Protein AF-K2MXQ0-F1 (afdb_monomer_lite)

Foldseek 3Di:
DDPPPDDQKDFLVVLCVVVVHDSVVSVVCVVVVVQDWDDDDPTIMHGPVSSVVSVVVDVVDDDDPVPPLPFDDLVNDDQQWWKDAPVAIWGFHDRDPFKTKTFGQQKAWDWDADPVRDTDTDIDGNVVCVVVVQCPDDVRVGDIDIGGRVRRSRMGTDDD

Secondary structure (DSSP, 8-state):
-----S-SEE-HHHHHHHHTS-HHHHHHHHHHTSS--EEETTEEEEEHHHHHHHHHHHHHT-S-TT---SS--GGG--TT-EEEETTEEEEEEEEETTEEEEEE-SEEEEEEE-TTS-EEEEEEEHHHHHHTTTTS-SSPSS-EEEEETTTTTT-EEE--

InterPro domains:
  IPR010093 SinI-like, DNA-binding domain [TIGR01764] (10-48)
  IPR041657 Helix-turn-helix domain, group 17 [PF12728] (9-48)

Radius of gyration: 21.95 Å; chains: 1; bounding box: 58×26×68 Å

Organism: NCBI:txid1231190

Structure (mmCIF, N/CA/C/O backbone):
data_AF-K2MXQ0-F1
#
_entry.id   AF-K2MXQ0-F1
#
loop_
_atom_site.group_PDB
_atom_site.id
_atom_site.type_symbol
_atom_site.label_atom_id
_atom_site.label_alt_id
_atom_site.label_comp_id
_atom_site.label_asym_id
_atom_site.label_entity_id
_atom_site.label_seq_id
_atom_site.pdbx_PDB_ins_code
_atom_site.Cartn_x
_atom_site.Cartn_y
_atom_site.Cartn_z
_atom_site.occupancy
_atom_site.B_iso_or_equiv
_atom_site.auth_seq_id
_atom_site.auth_comp_id
_atom_site.auth_asym_id
_atom_site.auth_atom_id
_atom_site.pdbx_PDB_model_num
ATOM 1 N N . MET A 1 1 ? 25.124 0.240 -42.805 1.00 45.09 1 MET A N 1
ATOM 2 C CA . MET A 1 1 ? 23.733 -0.252 -42.873 1.00 45.09 1 MET A CA 1
ATOM 3 C C . MET A 1 1 ? 23.274 -0.475 -41.446 1.00 45.09 1 MET A C 1
ATOM 5 O O . MET A 1 1 ? 23.509 -1.538 -40.896 1.00 45.09 1 MET A O 1
ATOM 9 N N . SER A 1 2 ? 22.763 0.573 -40.804 1.00 43.00 2 SER A N 1
ATOM 10 C CA . SER A 1 2 ? 22.142 0.483 -39.483 1.00 43.00 2 SER A CA 1
ATOM 11 C C . SER A 1 2 ? 20.650 0.287 -39.706 1.00 43.00 2 SER A C 1
ATOM 13 O O . SER A 1 2 ? 19.987 1.193 -40.207 1.00 43.00 2 SER A O 1
ATOM 15 N N . ASP A 1 3 ? 20.162 -0.910 -39.408 1.00 49.19 3 ASP A N 1
ATOM 16 C CA . ASP A 1 3 ? 18.743 -1.250 -39.402 1.00 49.19 3 ASP A CA 1
ATOM 17 C C . ASP A 1 3 ? 18.052 -0.427 -38.301 1.00 49.19 3 ASP A C 1
ATOM 19 O O . ASP A 1 3 ? 18.185 -0.696 -37.109 1.00 49.19 3 ASP A O 1
ATOM 23 N N . SER A 1 4 ? 17.449 0.698 -38.690 1.00 56.88 4 SER A N 1
ATOM 24 C CA . SER A 1 4 ? 16.850 1.691 -37.791 1.00 56.88 4 SER A CA 1
ATOM 25 C C . SER A 1 4 ? 15.409 1.314 -37.450 1.00 56.88 4 SER A C 1
ATOM 27 O O . SER A 1 4 ? 14.475 2.017 -37.827 1.00 56.88 4 SER A O 1
ATOM 29 N N . SER A 1 5 ? 15.219 0.192 -36.758 1.00 66.44 5 SER A N 1
ATOM 30 C CA . SER A 1 5 ? 13.896 -0.281 -36.334 1.00 66.44 5 SER A CA 1
ATOM 31 C C . SER A 1 5 ? 13.563 0.045 -34.872 1.00 66.44 5 SER A C 1
ATOM 33 O O . SER A 1 5 ? 12.659 -0.572 -34.309 1.00 66.44 5 SER A O 1
ATOM 35 N N . GLU A 1 6 ? 14.271 0.977 -34.221 1.00 64.56 6 GLU A N 1
ATOM 36 C CA . GLU A 1 6 ? 13.840 1.458 -32.903 1.00 64.56 6 GLU A CA 1
ATOM 37 C C . GLU A 1 6 ? 12.626 2.389 -33.065 1.00 64.56 6 GLU A C 1
ATOM 39 O O . GLU A 1 6 ? 12.676 3.364 -33.826 1.00 64.56 6 GLU A O 1
ATOM 44 N N . PRO A 1 7 ? 11.504 2.106 -32.383 1.00 76.44 7 PRO A N 1
ATOM 45 C CA . PRO A 1 7 ? 10.288 2.880 -32.548 1.00 76.44 7 PRO A CA 1
ATOM 46 C C . PRO A 1 7 ? 10.492 4.300 -32.018 1.00 76.44 7 PRO A C 1
ATOM 48 O O . PRO A 1 7 ? 11.008 4.514 -30.927 1.00 76.44 7 PRO A O 1
ATOM 51 N N . HIS A 1 8 ? 10.018 5.295 -32.769 1.00 88.94 8 HIS A N 1
ATOM 52 C CA . HIS A 1 8 ? 10.149 6.702 -32.377 1.00 88.94 8 HIS A CA 1
ATOM 53 C C . HIS A 1 8 ? 9.415 7.032 -31.061 1.00 88.94 8 HIS A C 1
ATOM 55 O O . HIS A 1 8 ? 9.767 7.977 -30.349 1.00 88.94 8 HIS A O 1
ATOM 61 N N . VAL A 1 9 ? 8.382 6.250 -30.733 1.00 93.31 9 VAL A N 1
ATOM 62 C CA . VAL A 1 9 ? 7.539 6.430 -29.553 1.00 93.31 9 VAL A CA 1
ATOM 63 C C . VAL A 1 9 ? 7.196 5.074 -28.944 1.00 93.31 9 VAL A C 1
ATOM 65 O O . VAL A 1 9 ? 6.712 4.179 -29.634 1.00 93.31 9 VAL A O 1
ATOM 68 N N . TYR A 1 10 ? 7.357 4.968 -27.631 1.00 95.62 10 TYR A N 1
ATOM 69 C CA . TYR A 1 10 ? 6.977 3.820 -26.829 1.00 95.62 10 TYR A CA 1
ATOM 70 C C . TYR A 1 10 ? 5.643 4.029 -26.104 1.00 95.62 10 TYR A C 1
ATOM 72 O O . TYR A 1 10 ? 5.275 5.129 -25.681 1.00 95.62 10 TYR A O 1
ATOM 80 N N . THR A 1 11 ? 4.926 2.929 -25.910 1.00 95.31 11 THR A N 1
ATOM 81 C CA . THR A 1 11 ? 3.909 2.782 -24.861 1.00 95.31 11 THR A CA 1
ATOM 82 C C . THR A 1 11 ? 4.569 2.298 -23.564 1.00 95.31 11 THR A C 1
ATOM 84 O O . THR A 1 11 ? 5.670 1.751 -23.634 1.00 95.31 11 THR A O 1
ATOM 87 N N . PRO A 1 12 ? 3.913 2.416 -22.392 1.00 93.00 12 PRO A N 1
ATOM 88 C CA . PRO A 1 12 ? 4.455 1.855 -21.157 1.00 93.00 12 PRO A CA 1
ATOM 89 C C . PRO A 1 12 ? 4.820 0.372 -21.279 1.00 93.00 12 PRO A C 1
ATOM 91 O O . PRO A 1 12 ? 5.883 -0.031 -20.825 1.00 93.00 12 PRO A O 1
ATOM 94 N N . ARG A 1 13 ? 3.979 -0.414 -21.961 1.00 92.88 13 ARG A N 1
ATOM 95 C CA . ARG A 1 13 ? 4.212 -1.838 -22.210 1.00 92.88 13 ARG A CA 1
ATOM 96 C C . ARG A 1 13 ? 5.480 -2.090 -23.020 1.00 92.88 13 ARG A C 1
ATOM 98 O O . ARG A 1 13 ? 6.366 -2.802 -22.575 1.00 92.88 13 ARG A O 1
ATOM 105 N N . THR A 1 14 ? 5.571 -1.479 -24.197 1.00 94.44 14 THR A N 1
ATOM 106 C CA . THR A 1 14 ? 6.703 -1.695 -25.114 1.00 94.44 14 THR A CA 1
ATOM 107 C C . THR A 1 14 ? 8.011 -1.151 -24.544 1.00 94.44 14 THR A C 1
ATOM 109 O O . THR A 1 14 ? 9.072 -1.692 -24.821 1.00 94.44 14 THR A O 1
ATOM 112 N N . LEU A 1 15 ? 7.948 -0.080 -23.744 1.00 94.25 15 LEU A N 1
ATOM 113 C CA . LEU A 1 15 ? 9.129 0.448 -23.066 1.00 94.25 15 LEU A CA 1
ATOM 114 C C . LEU A 1 15 ? 9.603 -0.488 -21.951 1.00 94.25 15 LEU A C 1
ATOM 116 O O . LEU A 1 15 ? 10.799 -0.682 -21.779 1.00 94.25 15 LEU A O 1
ATOM 120 N N . ALA A 1 16 ? 8.667 -1.093 -21.223 1.00 88.50 16 ALA A N 1
ATOM 121 C CA . ALA A 1 16 ? 8.979 -2.074 -20.196 1.00 88.50 16 ALA A CA 1
ATOM 122 C C . ALA A 1 16 ? 9.604 -3.344 -20.787 1.00 88.50 16 ALA A C 1
ATOM 124 O O . ALA A 1 16 ? 10.601 -3.832 -20.263 1.00 88.50 16 ALA A O 1
ATOM 125 N N . GLU A 1 17 ? 9.075 -3.822 -21.918 1.00 88.25 17 GLU A N 1
ATOM 126 C CA . GLU A 1 17 ? 9.669 -4.918 -22.695 1.00 88.25 17 GLU A CA 1
ATOM 127 C C . GLU A 1 17 ? 11.107 -4.573 -23.134 1.00 88.25 17 GLU A C 1
ATOM 129 O O . GLU A 1 17 ? 12.003 -5.398 -22.975 1.00 88.25 17 GLU A O 1
ATOM 134 N N . TYR A 1 18 ? 11.353 -3.342 -23.602 1.00 88.75 18 TYR A N 1
ATOM 135 C CA . TYR A 1 18 ? 12.687 -2.873 -24.003 1.00 88.75 18 TYR A CA 1
ATOM 136 C C . TYR A 1 18 ? 13.674 -2.766 -22.829 1.00 88.75 18 TYR A C 1
ATOM 138 O O . TYR A 1 18 ? 14.822 -3.189 -22.939 1.00 88.75 18 TYR A O 1
ATOM 146 N N . TRP A 1 19 ? 13.236 -2.235 -21.686 1.00 89.31 19 TRP A N 1
ATOM 147 C CA . TRP A 1 19 ? 14.068 -2.108 -20.485 1.00 89.31 19 TRP A CA 1
ATOM 148 C C . TRP A 1 19 ? 14.195 -3.401 -19.671 1.00 89.31 19 TRP A C 1
ATOM 150 O O . TRP A 1 19 ? 14.973 -3.440 -18.718 1.00 89.31 19 TRP A O 1
ATOM 160 N N . GLY A 1 20 ? 13.442 -4.450 -20.012 1.00 81.50 20 GLY A N 1
ATOM 161 C CA . GLY A 1 20 ? 13.388 -5.682 -19.227 1.00 81.50 20 GLY A CA 1
ATOM 162 C C . GLY A 1 20 ? 12.797 -5.475 -17.827 1.00 81.50 20 GLY A C 1
ATOM 163 O O . GLY A 1 20 ? 13.215 -6.138 -16.880 1.00 81.50 20 GLY A O 1
ATOM 164 N N . CYS A 1 21 ? 11.855 -4.539 -17.675 1.00 80.69 21 CYS A N 1
ATOM 165 C CA . CYS A 1 21 ? 11.204 -4.216 -16.404 1.00 80.69 21 CYS A CA 1
ATOM 166 C C . CYS A 1 21 ? 9.678 -4.386 -16.488 1.00 80.69 21 CYS A C 1
ATOM 168 O O . CYS A 1 21 ? 9.135 -4.812 -17.506 1.00 80.69 21 CYS A O 1
ATOM 170 N N . SER A 1 22 ? 8.958 -4.095 -15.400 1.00 76.50 22 SER A N 1
ATOM 171 C CA . SER A 1 22 ? 7.495 -4.183 -15.397 1.00 76.50 22 SER A CA 1
ATOM 172 C C . SER A 1 22 ? 6.853 -2.944 -16.040 1.00 76.50 22 SER A C 1
ATOM 174 O O . SER A 1 22 ? 7.308 -1.814 -15.862 1.00 76.50 22 SER A O 1
ATOM 176 N N . GLU A 1 23 ? 5.726 -3.118 -16.741 1.00 82.75 23 GLU A N 1
ATOM 177 C CA . GLU A 1 23 ? 4.942 -1.981 -17.264 1.00 82.75 23 GLU A CA 1
ATOM 178 C C . GLU A 1 23 ? 4.500 -1.021 -16.141 1.00 82.75 23 GLU A C 1
ATOM 180 O O . GLU A 1 23 ? 4.379 0.189 -16.345 1.00 82.75 23 GLU A O 1
ATOM 185 N N . ARG A 1 24 ? 4.299 -1.564 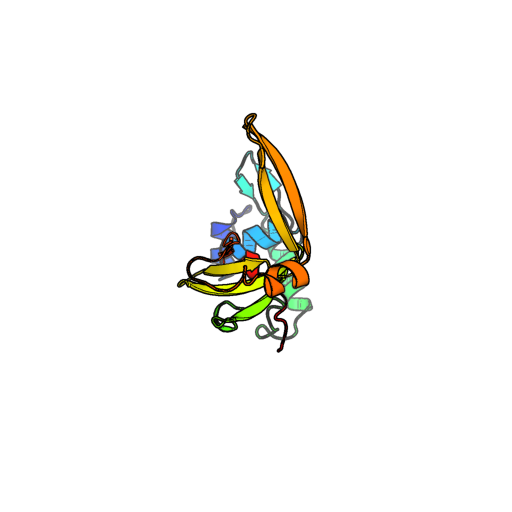-14.935 1.00 74.69 24 ARG A N 1
ATOM 186 C CA . ARG A 1 24 ? 3.996 -0.827 -13.704 1.00 74.69 24 ARG A CA 1
ATOM 187 C C . ARG A 1 24 ? 5.125 0.133 -13.334 1.00 74.69 24 ARG A C 1
ATOM 189 O O . ARG A 1 24 ? 4.847 1.307 -13.120 1.00 74.69 24 ARG A O 1
ATOM 196 N N . HIS A 1 25 ? 6.376 -0.321 -13.376 1.00 79.62 25 HIS A N 1
ATOM 197 C CA . HIS A 1 25 ? 7.546 0.514 -13.112 1.00 79.62 25 HIS A CA 1
ATOM 198 C C . HIS A 1 25 ? 7.611 1.722 -14.060 1.00 79.62 25 HIS A C 1
ATOM 200 O O . HIS A 1 25 ? 7.719 2.863 -13.617 1.00 79.62 25 HIS A O 1
ATOM 206 N N . VAL A 1 26 ? 7.404 1.505 -15.364 1.00 87.00 26 VAL A N 1
ATOM 207 C CA . VAL A 1 26 ? 7.360 2.598 -16.356 1.00 87.00 26 VAL A CA 1
ATOM 208 C C . VAL A 1 26 ? 6.225 3.593 -16.070 1.00 87.00 26 VAL A C 1
ATOM 210 O O . VAL A 1 26 ? 6.381 4.808 -16.241 1.00 87.00 26 VAL A O 1
ATOM 213 N N . ARG A 1 27 ? 5.068 3.099 -15.614 1.00 86.31 27 ARG A N 1
ATOM 214 C CA . ARG A 1 27 ? 3.930 3.944 -15.220 1.00 86.31 27 ARG A CA 1
ATOM 215 C C . ARG A 1 27 ? 4.215 4.734 -13.945 1.00 86.31 27 ARG A C 1
ATOM 217 O O . ARG A 1 27 ? 3.833 5.903 -13.906 1.00 86.31 27 ARG A O 1
ATOM 224 N N . ASN A 1 28 ? 4.887 4.143 -12.958 1.00 80.69 28 ASN A N 1
ATOM 225 C CA . ASN A 1 28 ? 5.278 4.818 -11.721 1.00 80.69 28 ASN A CA 1
ATOM 226 C C . ASN A 1 28 ? 6.249 5.960 -12.029 1.00 80.69 28 ASN A C 1
ATOM 228 O O . ASN A 1 28 ? 5.936 7.095 -11.688 1.00 80.69 28 ASN A O 1
ATOM 232 N N . LEU A 1 29 ? 7.305 5.707 -12.812 1.00 85.88 29 LEU A N 1
ATOM 233 C CA . LEU A 1 29 ? 8.254 6.739 -13.256 1.00 85.88 29 LEU A CA 1
ATOM 234 C C . LEU A 1 29 ? 7.578 7.883 -14.027 1.00 85.88 29 LEU A C 1
ATOM 236 O O . LEU A 1 29 ? 7.921 9.055 -13.889 1.00 85.88 29 LEU A O 1
ATOM 240 N N . THR A 1 30 ? 6.579 7.553 -14.847 1.00 90.19 30 THR A N 1
ATOM 241 C CA . THR A 1 30 ? 5.779 8.559 -15.557 1.00 90.19 30 THR A CA 1
ATOM 242 C C . THR A 1 30 ? 4.911 9.378 -14.595 1.00 90.19 30 THR A C 1
ATOM 244 O O . THR A 1 30 ? 4.735 10.581 -14.779 1.00 90.19 30 THR A O 1
ATOM 247 N N . LYS A 1 31 ? 4.319 8.726 -13.589 1.00 82.19 31 LYS A N 1
ATOM 248 C CA . LYS A 1 31 ? 3.418 9.353 -12.616 1.00 82.19 31 LYS A CA 1
ATOM 249 C C . LYS A 1 31 ? 4.182 10.222 -11.614 1.00 82.19 31 LYS A C 1
ATOM 251 O O . LYS A 1 31 ? 3.663 11.275 -11.255 1.00 82.19 31 LYS A O 1
ATOM 256 N N . SER A 1 32 ? 5.376 9.801 -11.194 1.00 69.75 32 SER A N 1
ATOM 257 C CA . SER A 1 32 ? 6.267 10.570 -10.318 1.00 69.75 32 SER A CA 1
ATOM 258 C C . SER A 1 32 ? 6.933 11.744 -11.042 1.00 69.75 32 SER A C 1
ATOM 260 O O . SER A 1 32 ? 7.337 12.709 -10.401 1.00 69.75 32 SER A O 1
ATOM 262 N N . GLY A 1 33 ? 6.987 11.705 -12.378 1.00 83.38 33 GLY A N 1
ATOM 263 C CA . GLY A 1 33 ? 7.583 12.752 -13.210 1.00 83.38 33 GLY A CA 1
ATOM 264 C C . GLY A 1 33 ? 9.076 12.554 -13.479 1.00 83.38 33 GLY A C 1
ATOM 265 O O . GLY A 1 33 ? 9.681 13.380 -14.159 1.00 83.38 33 GLY A O 1
ATOM 266 N N . GLU A 1 34 ? 9.654 11.455 -12.996 1.00 83.56 34 GLU A N 1
ATOM 267 C CA . GLU A 1 34 ? 11.049 11.075 -13.241 1.00 83.56 34 GLU A CA 1
ATOM 268 C C . GLU A 1 34 ? 11.291 10.674 -14.699 1.00 83.56 34 GLU A C 1
ATOM 270 O O . GLU A 1 34 ? 12.329 11.001 -15.275 1.00 83.56 34 GLU A O 1
ATOM 275 N N . LEU A 1 35 ? 10.309 10.018 -15.327 1.00 91.25 35 LEU A N 1
ATOM 276 C CA . LEU A 1 35 ? 10.327 9.726 -16.754 1.00 91.25 35 LEU A CA 1
ATOM 277 C C . LEU A 1 35 ? 9.454 10.718 -17.516 1.00 91.25 35 LEU A C 1
ATOM 279 O O . LEU A 1 35 ? 8.225 10.755 -17.385 1.00 91.25 35 LEU A O 1
ATOM 283 N N . ARG A 1 36 ? 10.100 11.489 -18.391 1.00 91.06 36 ARG A N 1
ATOM 284 C CA . ARG A 1 36 ? 9.411 12.417 -19.284 1.00 91.06 36 ARG A CA 1
ATOM 285 C C . ARG A 1 36 ? 8.478 11.643 -20.214 1.00 91.06 36 ARG A C 1
ATOM 287 O O . ARG A 1 36 ? 8.882 10.713 -20.907 1.00 91.06 36 ARG A O 1
ATOM 294 N N . SER A 1 37 ? 7.218 12.057 -20.255 1.00 95.06 37 SER A N 1
ATOM 295 C CA . SER A 1 37 ? 6.184 11.438 -21.081 1.00 95.06 37 SER A CA 1
ATOM 296 C C . SER A 1 37 ? 5.172 12.478 -21.556 1.00 95.06 37 SER A C 1
ATOM 298 O O . SER A 1 37 ? 5.141 13.613 -21.078 1.00 95.06 37 SER A O 1
ATOM 300 N N . PHE A 1 38 ? 4.336 12.093 -22.514 1.00 94.56 38 PHE A N 1
ATOM 301 C CA . PHE A 1 38 ? 3.191 12.878 -22.956 1.00 94.56 38 PHE A CA 1
ATOM 302 C C . PHE A 1 38 ? 1.961 11.982 -23.097 1.00 94.56 38 PHE A C 1
ATOM 304 O O . PHE A 1 38 ? 2.063 10.757 -23.202 1.00 94.56 38 PHE A O 1
ATOM 311 N N . ARG A 1 39 ? 0.771 12.588 -23.073 1.00 90.75 39 ARG A N 1
ATOM 312 C CA . ARG A 1 39 ? -0.495 11.862 -23.214 1.00 90.75 39 ARG A CA 1
ATOM 313 C C . ARG A 1 39 ? -1.130 12.123 -24.571 1.00 90.75 39 ARG A C 1
ATOM 315 O O . ARG A 1 39 ? -1.163 13.254 -25.040 1.00 90.75 39 ARG A O 1
ATOM 322 N N . ILE A 1 40 ? -1.700 11.072 -25.151 1.00 89.62 40 ILE A N 1
ATOM 323 C CA . ILE A 1 40 ? -2.633 11.141 -26.276 1.00 89.62 40 ILE A CA 1
ATOM 324 C C . ILE A 1 40 ? -3.977 10.626 -25.749 1.00 89.62 40 ILE A C 1
ATOM 326 O O . ILE A 1 40 ? -4.202 9.418 -25.632 1.00 89.62 40 ILE A O 1
ATOM 330 N N . GLY A 1 41 ? -4.842 11.546 -25.317 1.00 91.94 41 GLY A N 1
ATOM 331 C CA . GLY A 1 41 ? -6.046 11.207 -24.556 1.00 91.94 41 GLY A CA 1
ATOM 332 C C . GLY A 1 41 ? -5.698 10.512 -23.233 1.00 91.94 41 GLY A C 1
ATOM 333 O O . GLY A 1 41 ? -4.995 11.072 -22.394 1.00 91.94 41 GLY A O 1
ATOM 334 N N . LYS A 1 42 ? -6.173 9.272 -23.050 1.00 82.25 42 LYS A N 1
ATOM 335 C CA . LYS A 1 42 ? -5.857 8.435 -21.872 1.00 82.25 42 LYS A CA 1
ATOM 336 C C . LYS A 1 42 ? -4.552 7.638 -22.014 1.00 82.25 42 LYS A C 1
ATOM 338 O O . LYS A 1 42 ? -4.125 6.998 -21.056 1.00 82.25 42 LYS A O 1
ATOM 343 N N . LEU A 1 43 ? -3.933 7.635 -23.195 1.00 87.38 43 LEU A N 1
ATOM 344 C CA . LEU A 1 43 ? -2.771 6.801 -23.490 1.00 87.38 43 LEU A CA 1
ATOM 345 C C . LEU A 1 43 ? -1.468 7.545 -23.194 1.00 87.38 43 LEU A C 1
ATOM 347 O O . LEU A 1 43 ? -1.256 8.650 -23.685 1.00 87.38 43 LEU A O 1
ATOM 351 N N . ILE A 1 44 ? -0.581 6.913 -22.426 1.00 91.88 44 ILE A N 1
ATOM 352 C CA . ILE A 1 44 ? 0.768 7.419 -22.146 1.00 91.88 44 ILE A CA 1
ATOM 353 C C . ILE A 1 44 ? 1.695 7.065 -23.313 1.00 91.88 44 ILE A C 1
ATOM 355 O O . ILE A 1 44 ? 1.620 5.961 -23.870 1.00 91.88 44 ILE A O 1
ATOM 359 N N . ARG A 1 45 ? 2.561 8.009 -23.681 1.00 96.38 45 ARG A N 1
ATOM 360 C CA . ARG A 1 45 ? 3.605 7.862 -24.690 1.00 96.38 45 ARG A CA 1
ATOM 361 C C . ARG A 1 45 ? 4.926 8.405 -24.164 1.00 96.38 45 ARG A C 1
ATOM 363 O O . ARG A 1 45 ? 4.963 9.462 -23.538 1.00 96.38 45 ARG A O 1
ATOM 370 N N . VAL A 1 46 ? 6.001 7.688 -24.453 1.00 95.56 46 VAL A N 1
ATOM 371 C CA . VAL A 1 46 ? 7.371 8.088 -24.124 1.00 95.56 46 VAL A CA 1
ATOM 372 C C . VAL A 1 46 ? 8.143 8.142 -25.429 1.00 95.56 46 VAL A C 1
ATOM 374 O O . VAL A 1 46 ? 8.116 7.185 -26.196 1.00 95.56 46 VAL A O 1
ATOM 377 N N . ARG A 1 47 ? 8.773 9.275 -25.736 1.00 95.06 47 ARG A N 1
ATOM 378 C CA . ARG A 1 47 ? 9.602 9.375 -26.941 1.00 95.06 47 ARG A CA 1
ATOM 379 C C . ARG A 1 47 ? 10.891 8.580 -26.748 1.00 95.06 47 ARG A C 1
ATOM 381 O O . ARG A 1 47 ? 11.378 8.475 -25.625 1.00 95.06 47 ARG A O 1
ATOM 388 N N . SER A 1 48 ? 11.432 8.034 -27.835 1.00 93.06 48 SER A N 1
ATOM 389 C CA . SER A 1 48 ? 12.639 7.206 -27.755 1.00 93.06 48 SER A CA 1
ATOM 390 C C . SER A 1 48 ? 13.851 7.964 -27.211 1.00 93.06 48 SER A C 1
ATOM 392 O O . SER A 1 48 ? 14.553 7.452 -26.347 1.00 93.06 48 SER A O 1
ATOM 394 N N . ASP A 1 49 ? 14.033 9.229 -27.601 1.00 91.50 49 ASP A N 1
ATOM 395 C CA . ASP A 1 49 ? 15.096 10.086 -27.062 1.00 91.50 49 ASP A CA 1
ATOM 396 C C . ASP A 1 49 ? 14.987 10.258 -25.540 1.00 91.50 49 ASP A C 1
ATOM 398 O O . ASP A 1 49 ? 15.976 10.101 -24.836 1.00 91.50 49 ASP A O 1
ATOM 402 N N . TRP A 1 50 ? 13.780 10.465 -25.008 1.00 94.00 50 TRP A N 1
ATOM 403 C CA . TRP A 1 50 ? 13.569 10.575 -23.559 1.00 94.00 50 TRP A CA 1
ATOM 404 C C . TRP A 1 50 ? 13.839 9.271 -22.806 1.00 94.00 50 TRP A C 1
ATOM 406 O O . TRP A 1 50 ? 14.361 9.308 -21.694 1.00 94.00 50 TRP A O 1
ATOM 416 N N . ALA A 1 51 ? 13.486 8.128 -23.396 1.00 91.00 51 ALA A N 1
ATOM 417 C CA . ALA A 1 51 ? 13.785 6.822 -22.820 1.00 91.00 51 ALA A CA 1
ATOM 418 C C . ALA A 1 51 ? 15.297 6.551 -22.784 1.00 91.00 51 ALA A C 1
ATOM 420 O O . ALA A 1 51 ? 15.818 6.094 -21.769 1.00 91.00 51 ALA A O 1
ATOM 421 N N . LEU A 1 52 ? 16.004 6.876 -23.868 1.00 89.75 52 LEU A N 1
ATOM 422 C CA . LEU A 1 52 ? 17.454 6.726 -23.965 1.00 89.75 52 LEU A CA 1
ATOM 423 C C . LEU A 1 52 ? 18.188 7.672 -23.011 1.00 89.75 52 LEU A C 1
ATOM 425 O O . LEU A 1 52 ? 19.135 7.252 -22.352 1.00 89.75 52 LEU A O 1
ATOM 429 N N . ASP A 1 53 ? 17.750 8.926 -22.907 1.00 85.94 53 ASP A N 1
ATOM 430 C CA . ASP A 1 53 ? 18.317 9.893 -21.965 1.00 85.94 53 ASP A CA 1
ATOM 431 C C . ASP A 1 53 ? 18.133 9.425 -20.518 1.00 85.94 53 ASP A C 1
ATOM 433 O O . ASP A 1 53 ? 19.075 9.478 -19.727 1.00 85.94 53 ASP A O 1
ATOM 437 N N . PHE A 1 54 ? 16.949 8.899 -20.185 1.00 87.31 54 PHE A N 1
ATOM 438 C CA . PHE A 1 54 ? 16.676 8.320 -18.872 1.00 87.31 54 PHE A CA 1
ATOM 439 C C . PHE A 1 54 ? 17.576 7.109 -18.592 1.00 87.31 54 PHE A C 1
ATOM 441 O O . PHE A 1 54 ? 18.200 7.036 -17.536 1.00 87.31 54 PHE A O 1
ATOM 448 N N . GLN A 1 55 ? 17.708 6.186 -19.548 1.00 87.06 55 GLN A N 1
ATOM 449 C CA . GLN A 1 55 ? 18.561 5.006 -19.406 1.00 87.06 55 GLN A CA 1
ATOM 450 C C . GLN A 1 55 ? 20.042 5.376 -19.242 1.00 87.06 55 GLN A C 1
ATOM 452 O O . GLN A 1 55 ? 20.712 4.832 -18.369 1.00 87.06 55 GLN A O 1
ATOM 457 N N . LYS A 1 56 ? 20.542 6.347 -20.015 1.00 83.12 56 LYS A N 1
ATOM 458 C CA . LYS A 1 56 ? 21.908 6.872 -19.866 1.00 83.12 56 LYS A CA 1
ATOM 459 C C . LYS A 1 56 ? 22.113 7.532 -18.507 1.00 83.12 56 LYS A C 1
ATOM 461 O O . LYS A 1 56 ? 23.149 7.325 -17.889 1.00 83.12 56 LYS A O 1
ATOM 466 N N . ALA A 1 57 ? 21.139 8.300 -18.020 1.00 75.25 57 ALA A N 1
ATOM 467 C CA . ALA A 1 57 ? 21.214 8.908 -16.694 1.00 75.25 57 ALA A CA 1
ATOM 468 C C . ALA A 1 57 ? 21.288 7.846 -15.580 1.00 75.25 57 ALA A C 1
ATOM 470 O O . ALA A 1 57 ? 22.077 7.999 -14.650 1.00 75.25 57 ALA A O 1
ATOM 471 N N . GLN A 1 58 ? 20.537 6.746 -15.710 1.00 72.94 58 GLN A N 1
ATOM 472 C CA . GLN A 1 58 ? 20.622 5.595 -14.803 1.00 72.94 58 GLN A CA 1
ATOM 473 C C . GLN A 1 58 ? 21.991 4.900 -14.877 1.00 72.94 58 GLN A C 1
ATOM 475 O O . GLN A 1 58 ? 22.517 4.469 -13.857 1.00 72.94 58 GLN A O 1
ATOM 480 N N . GLU A 1 59 ? 22.593 4.821 -16.066 1.00 68.31 59 GLU A N 1
ATOM 481 C CA . GLU A 1 59 ? 23.897 4.186 -16.296 1.00 68.31 59 GLU A CA 1
ATOM 482 C C . GLU A 1 59 ? 25.077 5.023 -15.760 1.00 68.31 59 GLU A C 1
ATOM 484 O O . GLU A 1 59 ? 26.029 4.480 -15.202 1.00 68.31 59 GLU A O 1
ATOM 489 N N . ILE A 1 60 ? 24.984 6.354 -15.853 1.00 59.09 60 ILE A N 1
ATOM 490 C CA . ILE A 1 60 ? 25.973 7.309 -15.317 1.00 59.09 60 ILE A CA 1
ATOM 491 C C . ILE A 1 60 ? 25.843 7.451 -13.784 1.00 59.09 60 ILE A C 1
ATOM 493 O O . ILE A 1 60 ? 26.784 7.873 -13.113 1.00 59.09 60 ILE A O 1
ATOM 497 N N . GLY A 1 61 ? 24.693 7.068 -13.222 1.00 53.00 61 GLY A N 1
ATOM 498 C CA . GLY A 1 61 ? 24.371 7.156 -11.800 1.00 53.00 61 GLY A CA 1
ATOM 499 C C . GLY A 1 61 ? 24.523 5.869 -10.980 1.00 53.00 61 GLY A C 1
ATOM 500 O O . GLY A 1 61 ? 24.057 5.872 -9.844 1.00 53.00 61 GLY A O 1
ATOM 501 N N . LEU A 1 62 ? 25.128 4.777 -11.483 1.00 44.41 62 LEU A N 1
ATOM 502 C CA . LEU A 1 62 ? 25.220 3.529 -10.700 1.00 44.41 62 LEU A CA 1
ATOM 503 C C . LEU A 1 62 ? 25.933 3.748 -9.346 1.00 44.41 62 LEU A C 1
ATOM 505 O O . LEU A 1 62 ? 27.131 4.035 -9.300 1.00 44.41 62 LEU A O 1
ATOM 509 N N . PRO A 1 63 ? 25.256 3.387 -8.245 1.00 41.28 63 PRO A N 1
ATOM 510 C CA . PRO A 1 63 ? 25.651 2.168 -7.568 1.00 41.28 63 PRO A CA 1
ATOM 511 C C . PRO A 1 63 ? 24.598 1.078 -7.781 1.00 41.28 63 PRO A C 1
ATOM 513 O O . PRO A 1 63 ? 23.403 1.317 -7.700 1.00 41.28 63 PRO A O 1
ATOM 516 N N . ASN A 1 64 ? 25.113 -0.119 -8.065 1.00 44.94 64 ASN A N 1
ATOM 517 C CA . ASN A 1 64 ? 24.530 -1.454 -7.913 1.00 44.94 64 ASN A CA 1
ATOM 518 C C . ASN A 1 64 ? 23.005 -1.617 -8.123 1.00 44.94 64 ASN A C 1
ATOM 520 O O . ASN A 1 64 ? 22.202 -1.165 -7.323 1.00 44.94 64 ASN A O 1
ATOM 524 N N . ARG A 1 65 ? 22.603 -2.440 -9.104 1.00 47.22 65 ARG A N 1
ATOM 525 C CA . ARG A 1 65 ? 21.211 -2.913 -9.300 1.00 47.22 65 ARG A CA 1
ATOM 526 C C . ARG A 1 65 ? 20.650 -3.740 -8.123 1.00 47.22 65 ARG A C 1
ATOM 528 O O . ARG A 1 65 ? 19.479 -4.093 -8.144 1.00 47.22 65 ARG A O 1
ATOM 535 N N . ASN A 1 66 ? 21.469 -4.006 -7.104 1.00 46.97 66 ASN A N 1
ATOM 536 C CA . ASN A 1 66 ? 21.065 -4.499 -5.785 1.00 46.97 66 ASN A CA 1
ATOM 537 C C . ASN A 1 66 ? 20.856 -3.363 -4.764 1.00 46.97 66 ASN A C 1
ATOM 539 O O . ASN A 1 66 ? 20.905 -3.608 -3.559 1.00 46.97 66 ASN A O 1
ATOM 543 N N . ALA A 1 67 ? 20.706 -2.113 -5.211 1.00 44.41 67 ALA A N 1
ATOM 544 C CA . ALA A 1 67 ? 20.353 -1.011 -4.335 1.00 44.41 67 ALA A CA 1
ATOM 545 C C . ALA A 1 67 ? 19.003 -1.346 -3.683 1.00 44.41 67 ALA A C 1
ATOM 547 O O . ALA A 1 67 ? 18.058 -1.680 -4.404 1.00 44.41 67 ALA A O 1
ATOM 548 N N . PRO A 1 68 ? 18.912 -1.323 -2.343 1.00 44.03 68 PRO A N 1
ATOM 549 C CA . PRO A 1 68 ? 17.679 -1.660 -1.656 1.00 44.03 68 PRO A CA 1
ATOM 550 C C . PRO A 1 68 ? 16.578 -0.735 -2.167 1.00 44.03 68 PRO A C 1
ATOM 552 O O . PRO A 1 68 ? 16.692 0.490 -2.066 1.00 44.03 68 PRO A O 1
ATOM 555 N N . THR A 1 69 ? 15.523 -1.320 -2.744 1.00 50.81 69 THR A N 1
ATOM 556 C CA . THR A 1 69 ? 14.253 -0.622 -2.935 1.00 50.81 69 THR A CA 1
ATOM 557 C C . THR A 1 69 ? 13.929 -0.001 -1.584 1.00 50.81 69 THR A C 1
ATOM 559 O O . THR A 1 69 ? 13.842 -0.704 -0.587 1.00 50.81 69 THR A O 1
ATOM 562 N N . THR A 1 70 ? 13.889 1.327 -1.509 1.00 56.62 70 THR A N 1
ATOM 563 C CA . THR A 1 70 ? 13.806 2.037 -0.220 1.00 56.62 70 THR A CA 1
ATOM 564 C C . THR A 1 70 ? 12.415 1.905 0.428 1.00 56.62 70 THR A C 1
ATOM 566 O O . THR A 1 70 ? 12.182 2.451 1.499 1.00 56.62 70 THR A O 1
ATOM 569 N N . GLY A 1 71 ? 11.505 1.149 -0.196 1.00 63.84 71 GLY A N 1
ATOM 570 C CA . GLY A 1 71 ? 10.211 0.750 0.348 1.00 63.84 71 GLY A CA 1
ATOM 571 C C . GLY A 1 71 ? 10.183 -0.711 0.779 1.00 63.84 71 GLY A C 1
ATOM 572 O O . GLY A 1 71 ? 10.917 -1.544 0.245 1.00 63.84 71 GLY A O 1
ATOM 573 N N . ALA A 1 72 ? 9.309 -1.015 1.734 1.00 75.62 72 ALA A N 1
ATOM 574 C CA . ALA A 1 72 ? 9.107 -2.366 2.237 1.00 75.62 72 ALA A CA 1
ATOM 575 C C . ALA A 1 72 ? 8.697 -3.339 1.114 1.00 75.62 72 ALA A C 1
ATOM 577 O O . ALA A 1 72 ? 7.772 -3.077 0.342 1.00 75.62 72 ALA A O 1
ATOM 578 N N . SER A 1 73 ? 9.365 -4.489 1.038 1.00 82.62 73 SER A N 1
ATOM 579 C CA . SER A 1 73 ? 8.950 -5.602 0.186 1.00 82.62 73 SER A CA 1
ATOM 580 C C . SER A 1 73 ? 7.824 -6.378 0.861 1.00 82.62 73 SER A C 1
ATOM 582 O O . SER A 1 73 ? 7.790 -6.491 2.082 1.00 82.62 73 SER A O 1
ATOM 584 N N . LEU A 1 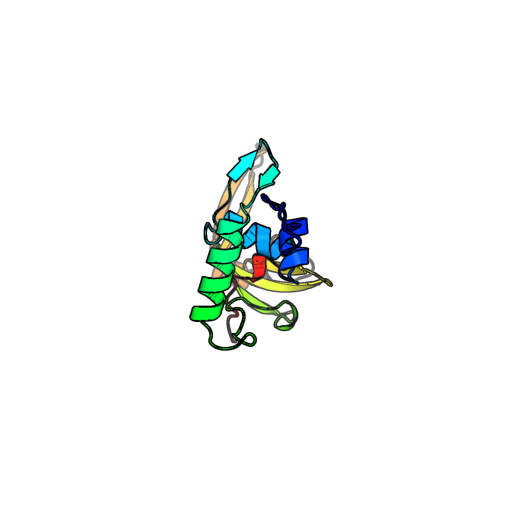74 ? 6.934 -7.002 0.080 1.00 83.38 74 LEU A N 1
ATOM 585 C CA . LEU A 1 74 ? 5.880 -7.877 0.615 1.00 83.38 74 LEU A CA 1
ATOM 586 C C . LEU A 1 74 ? 6.450 -8.990 1.516 1.00 83.38 74 LEU A C 1
ATOM 588 O O . LEU A 1 74 ? 5.832 -9.363 2.507 1.00 83.38 74 LEU A O 1
ATOM 592 N N . ASN A 1 75 ? 7.649 -9.482 1.191 1.00 85.50 75 ASN A N 1
ATOM 593 C CA . ASN A 1 75 ? 8.329 -10.529 1.957 1.00 85.50 75 ASN A CA 1
ATOM 594 C C . ASN A 1 75 ? 8.857 -10.052 3.319 1.00 85.50 75 ASN A C 1
ATOM 596 O O . ASN A 1 75 ? 9.234 -10.890 4.135 1.00 85.50 75 ASN A O 1
ATOM 600 N N . ASP A 1 76 ? 8.886 -8.741 3.566 1.00 85.94 76 ASP A N 1
ATOM 601 C CA . ASP A 1 76 ? 9.330 -8.174 4.840 1.00 85.94 76 ASP A CA 1
ATOM 602 C C . ASP A 1 76 ? 8.190 -8.114 5.878 1.00 85.94 76 ASP A C 1
ATOM 604 O O . ASP A 1 76 ? 8.416 -7.769 7.039 1.00 85.94 76 ASP A O 1
ATOM 608 N N . PHE A 1 77 ? 6.957 -8.447 5.478 1.00 91.12 77 PHE A N 1
ATOM 609 C CA . PHE A 1 77 ? 5.788 -8.422 6.351 1.00 91.12 77 PHE A CA 1
ATOM 610 C C . PHE A 1 77 ? 5.517 -9.780 6.999 1.00 91.12 77 PHE A C 1
ATO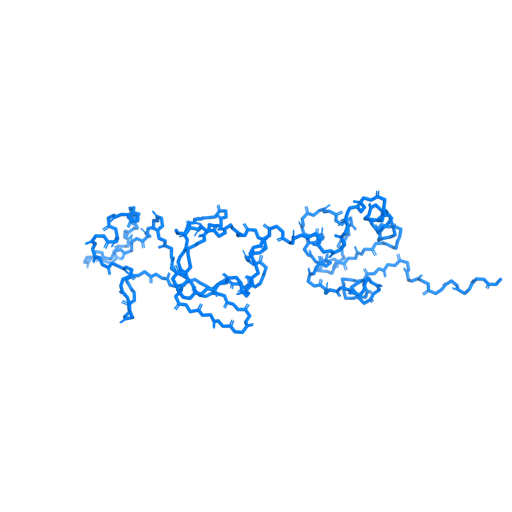M 612 O O . PHE A 1 77 ? 5.603 -10.839 6.383 1.00 91.12 77 PHE A O 1
ATOM 619 N N . THR A 1 78 ? 5.086 -9.720 8.255 1.00 93.94 78 THR A N 1
ATOM 620 C CA . THR A 1 78 ? 4.460 -10.813 9.006 1.00 93.94 78 THR A CA 1
ATOM 621 C C . THR A 1 78 ? 3.193 -10.281 9.678 1.00 93.94 78 THR A C 1
ATOM 623 O O . THR A 1 78 ? 3.016 -9.067 9.804 1.00 93.94 78 THR A O 1
ATOM 626 N N . ILE A 1 79 ? 2.280 -11.159 10.100 1.00 93.50 79 ILE A N 1
ATOM 627 C CA . ILE A 1 79 ? 1.114 -10.719 10.882 1.00 93.50 79 ILE A CA 1
ATOM 628 C C . ILE A 1 79 ? 1.621 -10.076 12.176 1.00 93.50 79 ILE A C 1
ATOM 630 O O . ILE A 1 79 ? 2.447 -10.650 12.883 1.00 93.50 79 ILE A O 1
ATOM 634 N N . GLY A 1 80 ? 1.128 -8.875 12.470 1.00 93.81 80 GLY A N 1
ATOM 635 C CA . GLY A 1 80 ? 1.589 -8.042 13.576 1.00 93.81 80 GLY A CA 1
ATOM 636 C C . GLY A 1 80 ? 2.685 -7.041 13.209 1.00 93.81 80 GLY A C 1
ATOM 637 O O . GLY A 1 80 ? 2.913 -6.126 13.995 1.00 93.81 80 GLY A O 1
ATOM 638 N N . THR A 1 81 ? 3.314 -7.139 12.030 1.00 94.81 81 THR A N 1
ATOM 639 C CA . THR A 1 81 ? 4.270 -6.124 11.560 1.00 94.81 81 THR A CA 1
ATOM 640 C C . THR A 1 81 ? 3.603 -4.752 11.535 1.00 94.81 81 THR A C 1
ATOM 642 O O . THR A 1 81 ? 2.576 -4.562 10.875 1.00 94.81 81 THR A O 1
ATOM 645 N N . GLU A 1 82 ? 4.203 -3.790 12.234 1.00 96.12 82 GLU A N 1
ATOM 646 C CA . GLU A 1 82 ? 3.790 -2.393 12.190 1.00 96.12 82 GLU A CA 1
ATOM 647 C C . GLU A 1 82 ? 4.601 -1.632 11.144 1.00 96.12 82 GLU A C 1
ATOM 649 O O . GLU A 1 82 ? 5.806 -1.829 10.983 1.00 96.12 82 GLU A O 1
ATOM 654 N N . PHE A 1 83 ? 3.934 -0.760 10.401 1.00 94.88 83 PHE A N 1
ATOM 655 C CA . PHE A 1 83 ? 4.551 0.014 9.336 1.00 94.88 83 PHE A CA 1
ATOM 656 C C . PHE A 1 83 ? 3.906 1.388 9.211 1.00 94.88 83 PHE A C 1
ATOM 658 O O . PHE A 1 83 ? 2.752 1.609 9.584 1.00 94.88 83 PHE A O 1
ATOM 665 N N . ARG A 1 84 ? 4.669 2.338 8.685 1.00 94.50 84 ARG A N 1
ATOM 666 C CA . ARG A 1 84 ? 4.236 3.705 8.434 1.00 94.50 84 ARG A CA 1
ATOM 667 C C . ARG A 1 84 ? 4.119 3.946 6.940 1.00 94.50 84 ARG A C 1
ATOM 669 O O . ARG A 1 84 ? 4.971 3.543 6.160 1.00 94.50 84 ARG A O 1
ATOM 676 N N . THR A 1 85 ? 3.071 4.667 6.572 1.00 89.75 85 THR A N 1
ATOM 677 C CA . THR A 1 85 ? 2.880 5.242 5.237 1.00 89.75 85 THR A CA 1
ATOM 678 C C . THR A 1 85 ? 2.818 6.767 5.361 1.00 89.75 85 THR A C 1
ATOM 680 O O . THR A 1 85 ? 2.743 7.308 6.468 1.00 89.75 85 THR A O 1
ATOM 683 N N . GLY A 1 86 ? 2.720 7.479 4.235 1.00 85.06 86 GLY A N 1
ATOM 684 C CA . GLY A 1 86 ? 2.443 8.921 4.244 1.00 85.06 86 GLY A CA 1
ATOM 685 C C . GLY A 1 86 ? 1.099 9.319 4.879 1.00 85.06 86 GLY A C 1
ATOM 686 O O . GLY A 1 86 ? 0.884 10.502 5.133 1.00 85.06 86 GLY A O 1
ATOM 687 N N . VAL A 1 87 ? 0.191 8.368 5.140 1.00 86.00 87 VAL A N 1
ATOM 688 C CA . VAL A 1 87 ? -1.161 8.650 5.657 1.00 86.00 87 VAL A CA 1
ATOM 689 C C . VAL A 1 87 ? -1.417 8.151 7.081 1.00 86.00 87 VAL A C 1
ATOM 691 O O . VAL A 1 87 ? -2.443 8.520 7.659 1.00 86.00 87 VAL A O 1
ATOM 694 N N . GLY A 1 88 ? -0.524 7.352 7.673 1.00 92.19 88 GLY A N 1
ATOM 695 C CA . GLY A 1 88 ? -0.680 6.847 9.043 1.00 92.19 88 GLY A CA 1
ATOM 696 C C . GLY A 1 88 ? 0.214 5.655 9.384 1.00 92.19 88 GLY A C 1
ATOM 697 O O . GLY A 1 88 ? 1.007 5.206 8.552 1.00 92.19 88 GLY A O 1
ATOM 698 N N . CYS A 1 89 ? 0.054 5.141 10.606 1.00 95.88 89 CYS A N 1
ATOM 699 C CA . CYS A 1 89 ? 0.684 3.901 11.063 1.00 95.88 89 CYS A CA 1
ATOM 700 C C . CYS A 1 89 ? -0.324 2.750 11.023 1.00 95.88 89 CYS A C 1
ATOM 702 O O . CYS A 1 89 ? -1.480 2.906 11.425 1.00 95.88 89 CYS A O 1
ATOM 704 N N . PHE A 1 90 ? 0.134 1.590 10.575 1.00 96.75 90 PHE A N 1
ATOM 705 C CA . PHE A 1 90 ? -0.685 0.420 10.302 1.00 96.75 90 PHE A CA 1
ATOM 706 C C . PHE A 1 90 ? -0.062 -0.829 10.916 1.00 96.75 90 PHE A C 1
ATOM 708 O O . PHE A 1 90 ? 1.156 -0.909 11.045 1.00 96.75 90 PHE A O 1
ATOM 715 N N . ARG A 1 91 ? -0.900 -1.804 11.270 1.00 96.88 91 ARG A N 1
ATOM 716 C CA . ARG A 1 91 ? -0.497 -3.135 11.736 1.00 96.88 91 ARG A CA 1
ATOM 717 C C . ARG A 1 91 ? -1.057 -4.184 10.788 1.00 96.88 91 ARG A C 1
ATOM 719 O O . ARG A 1 91 ? -2.267 -4.222 10.572 1.00 96.88 91 ARG A O 1
ATOM 726 N N . CYS A 1 92 ? -0.181 -5.007 10.224 1.00 96.00 92 CYS A N 1
ATOM 727 C CA . CYS A 1 92 ? -0.539 -6.113 9.341 1.00 96.00 92 CYS A CA 1
ATOM 728 C C . CYS A 1 92 ? -1.422 -7.134 10.082 1.00 96.00 92 CYS A C 1
ATOM 730 O O . CYS A 1 92 ? -1.036 -7.619 11.148 1.00 96.00 92 CYS A O 1
ATOM 732 N N . THR A 1 93 ? -2.594 -7.454 9.531 1.00 96.00 93 THR A N 1
ATOM 733 C CA . THR A 1 93 ? -3.537 -8.456 10.060 1.00 96.00 93 THR A CA 1
ATOM 734 C C . THR A 1 93 ? -3.614 -9.702 9.184 1.00 96.00 93 THR A C 1
ATOM 736 O O . THR A 1 93 ? -3.880 -10.781 9.709 1.00 96.00 93 THR A O 1
ATOM 739 N N . ASP A 1 94 ? -3.322 -9.581 7.887 1.00 95.25 94 ASP A N 1
ATOM 740 C CA . ASP A 1 94 ? -3.264 -10.704 6.951 1.00 95.25 94 ASP A CA 1
ATOM 741 C C . ASP A 1 94 ? -2.342 -10.395 5.754 1.00 95.25 94 ASP A C 1
ATOM 743 O O . ASP A 1 94 ? -2.076 -9.234 5.429 1.00 95.25 94 ASP A O 1
ATOM 747 N N . ILE A 1 95 ? -1.833 -11.440 5.097 1.00 93.94 95 ILE A N 1
ATOM 748 C CA . ILE A 1 95 ? -0.906 -11.338 3.964 1.00 93.94 95 ILE A CA 1
ATOM 749 C C . ILE A 1 95 ? -1.426 -12.194 2.812 1.00 93.94 95 ILE A C 1
ATOM 751 O O . ILE A 1 95 ? -1.381 -13.423 2.833 1.00 93.94 95 ILE A O 1
ATOM 755 N N . GLY A 1 96 ? -1.878 -11.519 1.760 1.00 87.94 96 GLY A N 1
ATOM 756 C CA . GLY A 1 96 ? -2.213 -12.142 0.489 1.00 87.94 96 GLY A CA 1
ATOM 757 C C . GLY A 1 96 ? -0.989 -12.285 -0.414 1.00 87.94 96 GLY A C 1
ATOM 758 O O . GLY A 1 96 ? 0.032 -11.628 -0.238 1.00 87.94 96 GLY A O 1
ATOM 759 N N . THR A 1 97 ? -1.116 -13.081 -1.478 1.00 85.12 97 THR A N 1
ATOM 760 C CA . THR A 1 97 ? -0.033 -13.319 -2.455 1.00 85.12 97 THR A CA 1
ATOM 761 C C . THR A 1 97 ? 0.550 -12.038 -3.066 1.00 85.12 97 THR A C 1
ATOM 763 O O . THR A 1 97 ? 1.679 -12.050 -3.546 1.00 85.12 97 THR A O 1
ATOM 766 N N . ARG A 1 98 ? -0.224 -10.946 -3.102 1.00 82.94 98 ARG A N 1
ATOM 767 C CA . ARG A 1 98 ? 0.185 -9.656 -3.681 1.00 82.94 98 ARG A CA 1
ATOM 768 C C . ARG A 1 98 ? -0.225 -8.437 -2.852 1.00 82.94 98 ARG A C 1
ATOM 770 O O . ARG A 1 98 ? -0.125 -7.318 -3.351 1.00 82.94 98 ARG A O 1
ATOM 777 N N . CYS A 1 99 ? -0.717 -8.648 -1.632 1.00 91.50 99 CYS A N 1
ATOM 778 C CA . CYS A 1 99 ? -1.251 -7.572 -0.803 1.00 91.50 99 CYS A CA 1
ATOM 779 C C . CYS A 1 99 ? -0.947 -7.806 0.676 1.00 91.50 99 CYS A C 1
ATOM 781 O O . CYS A 1 99 ? -0.976 -8.943 1.138 1.00 91.50 99 CYS A O 1
ATOM 783 N N . VAL A 1 100 ? -0.772 -6.721 1.421 1.00 95.19 100 VAL A N 1
ATOM 784 C CA . VAL A 1 100 ? -0.856 -6.690 2.884 1.00 95.19 100 VAL A CA 1
ATOM 785 C C . VAL A 1 100 ? -2.232 -6.158 3.267 1.00 95.19 100 VAL A C 1
ATOM 787 O O . VAL A 1 100 ? -2.668 -5.133 2.747 1.00 95.19 100 VAL A O 1
ATOM 790 N N . ILE A 1 101 ? -2.926 -6.835 4.175 1.00 96.06 101 ILE A N 1
ATOM 791 C CA . ILE A 1 101 ? -4.145 -6.329 4.808 1.00 96.06 101 ILE A CA 1
ATOM 792 C C . ILE A 1 101 ? -3.750 -5.819 6.189 1.00 96.06 101 ILE A C 1
ATOM 794 O O . ILE A 1 101 ? -3.036 -6.500 6.926 1.00 96.06 101 ILE A O 1
ATOM 798 N N . ALA A 1 102 ? -4.158 -4.600 6.528 1.00 96.88 102 ALA A N 1
ATOM 799 C CA . ALA A 1 102 ? -3.747 -3.967 7.769 1.00 96.88 102 ALA A CA 1
ATOM 800 C C . ALA A 1 102 ? -4.826 -3.068 8.368 1.00 96.88 102 ALA A C 1
ATOM 802 O O . ALA A 1 102 ? -5.656 -2.489 7.667 1.00 96.88 102 ALA A O 1
ATOM 803 N N . ILE A 1 103 ? -4.756 -2.894 9.682 1.00 96.69 103 ILE A N 1
ATOM 804 C CA . ILE A 1 103 ? -5.576 -1.945 10.434 1.00 96.69 103 ILE A CA 1
ATOM 805 C C . ILE A 1 103 ? -4.761 -0.708 10.788 1.00 96.69 103 ILE A C 1
ATOM 807 O O . ILE A 1 103 ? -3.568 -0.795 11.076 1.00 96.69 103 ILE A O 1
ATOM 811 N N . ARG A 1 104 ? -5.403 0.460 10.782 1.00 96.19 104 ARG A N 1
ATOM 812 C CA . ARG A 1 104 ? -4.774 1.712 11.212 1.00 96.19 104 ARG A CA 1
ATOM 813 C C . ARG A 1 104 ? -4.688 1.768 12.741 1.00 96.19 104 ARG A C 1
ATOM 815 O O . ARG A 1 104 ? -5.707 1.592 13.403 1.00 96.19 104 ARG A O 1
ATOM 822 N N . ILE A 1 105 ? -3.503 2.053 13.284 1.00 96.06 105 ILE A N 1
ATOM 823 C CA . ILE A 1 105 ? -3.228 1.995 14.734 1.00 96.06 105 ILE A CA 1
ATOM 824 C C . ILE A 1 105 ? -2.869 3.344 15.373 1.00 96.06 105 ILE A C 1
ATOM 826 O O . ILE A 1 105 ? -2.862 3.455 16.593 1.00 96.06 105 ILE A O 1
ATOM 830 N N . ASP A 1 106 ? -2.588 4.388 14.589 1.00 95.00 106 ASP A N 1
ATOM 831 C CA . ASP A 1 106 ? -2.289 5.734 15.109 1.00 95.00 106 ASP A CA 1
ATOM 832 C C . ASP A 1 106 ? -3.552 6.542 15.444 1.00 95.00 106 ASP A C 1
ATOM 834 O O . ASP A 1 106 ? -3.555 7.325 16.396 1.00 95.00 106 ASP A O 1
ATOM 838 N N . GLN A 1 107 ? -4.629 6.354 14.680 1.00 93.00 107 GLN A N 1
ATOM 839 C CA . GLN A 1 107 ? -5.931 6.975 14.924 1.00 93.00 107 GLN A CA 1
ATOM 840 C C . GLN A 1 107 ? -7.059 6.201 14.244 1.00 93.00 107 GLN A C 1
ATOM 842 O O . GLN A 1 107 ? -6.853 5.540 13.226 1.00 93.00 107 GLN A O 1
ATOM 847 N N . VAL A 1 108 ? -8.271 6.339 14.778 1.00 92.06 108 VAL A N 1
ATOM 848 C CA . VAL A 1 108 ? -9.461 5.651 14.273 1.00 92.06 108 VAL A CA 1
ATOM 849 C C . VAL A 1 108 ? -10.598 6.640 14.055 1.00 92.06 108 VAL A C 1
ATOM 851 O O . VAL A 1 108 ? -10.952 7.407 14.953 1.00 92.06 108 VAL A O 1
ATOM 854 N N . GLU A 1 109 ? -11.205 6.600 12.868 1.00 89.44 109 GLU A N 1
ATOM 855 C CA . GLU A 1 109 ? -12.459 7.302 12.600 1.00 89.44 109 GLU A CA 1
ATOM 856 C C . GLU A 1 109 ? -13.647 6.496 13.131 1.00 89.44 109 GLU A C 1
ATOM 858 O O . GLU A 1 109 ? -13.943 5.393 12.678 1.00 89.44 109 GLU A O 1
ATOM 863 N N . VAL A 1 110 ? -14.357 7.084 14.084 1.00 88.44 110 VAL A N 1
ATOM 864 C CA . VAL A 1 110 ? -15.580 6.555 14.675 1.00 88.44 110 VAL A CA 1
ATOM 865 C C . VAL A 1 110 ? -16.769 7.199 13.993 1.00 88.44 110 VAL A C 1
ATOM 867 O O . VAL A 1 110 ? -16.939 8.422 14.019 1.00 88.44 110 VAL A O 1
ATOM 870 N N . VAL A 1 111 ? -17.623 6.365 13.415 1.00 87.81 111 VAL A N 1
ATOM 871 C CA . VAL A 1 111 ? -18.892 6.787 12.833 1.00 87.81 111 VAL A CA 1
ATOM 872 C C . VAL A 1 111 ? -20.003 6.364 13.782 1.00 87.81 111 VAL A C 1
ATOM 874 O O . VAL A 1 111 ? -20.210 5.178 14.016 1.00 87.81 111 VAL A O 1
ATOM 877 N N . SER A 1 112 ? -20.720 7.337 14.341 1.00 81.94 112 SER A N 1
ATOM 878 C CA . SER A 1 112 ? -21.881 7.085 15.198 1.00 81.94 112 SER A CA 1
ATOM 879 C C . SER A 1 112 ? -23.141 7.639 14.550 1.00 81.94 112 SER A C 1
ATOM 881 O O . SER A 1 112 ? -23.143 8.759 14.043 1.00 81.94 112 SER A O 1
ATOM 883 N N . ALA A 1 113 ? -24.215 6.855 14.561 1.00 84.75 113 ALA A N 1
ATOM 884 C CA . ALA A 1 113 ? -25.539 7.316 14.172 1.00 84.75 113 ALA A CA 1
ATOM 885 C C . ALA A 1 113 ? -26.332 7.641 15.439 1.00 84.75 113 ALA A C 1
ATOM 887 O O . ALA A 1 113 ? -26.467 6.801 16.330 1.00 84.75 113 ALA A O 1
ATOM 888 N N . ASN A 1 114 ? -26.853 8.862 15.541 1.00 81.69 114 ASN A N 1
ATOM 889 C CA . ASN A 1 114 ? -27.799 9.183 16.603 1.00 81.69 114 ASN A CA 1
ATOM 890 C C . ASN A 1 114 ? -29.198 8.621 16.269 1.00 81.69 114 ASN A C 1
ATOM 892 O O . ASN A 1 114 ? -29.474 8.194 15.148 1.00 81.69 114 ASN A O 1
ATOM 896 N N . LYS A 1 115 ? -30.112 8.640 17.249 1.00 82.19 115 LYS A N 1
ATOM 897 C CA . LYS A 1 115 ? -31.486 8.113 17.098 1.00 82.19 115 LYS A CA 1
ATOM 898 C C . LYS A 1 115 ? -32.294 8.787 15.978 1.00 82.19 115 LYS A C 1
ATOM 900 O O . LYS A 1 115 ? -33.295 8.232 15.544 1.00 82.19 115 LYS A O 1
ATOM 905 N N . THR A 1 116 ? -31.873 9.966 15.522 1.00 82.75 116 THR A N 1
ATOM 906 C CA . THR A 1 116 ? -32.501 10.718 14.427 1.00 82.75 116 THR A CA 1
ATOM 907 C C . THR A 1 116 ? -31.854 10.443 13.064 1.00 82.75 116 THR A C 1
ATOM 909 O O . THR A 1 116 ? -32.207 11.095 12.088 1.00 82.75 116 THR A O 1
ATOM 912 N N . GLY A 1 117 ? -30.908 9.499 12.978 1.00 80.44 117 GLY A N 1
ATOM 913 C CA . GLY A 1 117 ? -30.222 9.115 11.739 1.00 80.44 117 GLY A CA 1
ATOM 914 C C . GLY A 1 117 ? -29.100 10.064 11.306 1.00 80.44 117 GLY A C 1
ATOM 915 O O . GLY A 1 117 ? -28.502 9.871 10.251 1.00 80.44 117 GLY A O 1
ATOM 916 N N . THR A 1 118 ? -28.780 11.085 12.101 1.00 83.44 118 THR A N 1
ATOM 917 C CA . THR A 1 118 ? -27.632 11.959 11.853 1.00 83.44 118 THR A CA 1
ATOM 918 C C . THR A 1 118 ? -26.345 11.207 12.167 1.00 83.44 118 THR A C 1
ATOM 920 O O . THR A 1 118 ? -26.163 10.681 13.268 1.00 83.44 118 THR A O 1
ATOM 923 N N . ILE A 1 119 ? -25.441 11.187 11.192 1.00 86.88 119 ILE A N 1
ATOM 924 C CA . ILE A 1 119 ? -24.128 10.564 11.315 1.00 86.88 119 ILE A CA 1
ATOM 925 C C . ILE A 1 119 ? -23.137 11.597 11.850 1.00 86.88 119 ILE A C 1
ATOM 927 O O . ILE A 1 119 ? -22.906 12.629 11.221 1.00 86.88 119 ILE A O 1
ATOM 931 N N . ALA A 1 120 ? -22.526 11.304 12.994 1.00 85.88 120 ALA A N 1
ATOM 932 C CA . ALA A 1 120 ? -21.407 12.055 13.541 1.00 85.88 120 ALA A CA 1
ATOM 933 C C . ALA A 1 120 ? -20.110 11.263 13.337 1.00 85.88 120 ALA A C 1
ATOM 935 O O . ALA A 1 120 ? -20.020 10.097 13.735 1.00 85.88 120 ALA A O 1
ATOM 936 N N . LYS A 1 121 ? -19.108 11.912 12.735 1.00 88.94 121 LYS A N 1
ATOM 937 C CA . LYS A 1 121 ? -17.737 11.403 12.642 1.00 88.94 121 LYS A CA 1
ATOM 938 C C . LYS A 1 121 ? -16.894 12.008 13.754 1.00 88.94 121 LYS A C 1
ATOM 940 O O . LYS A 1 121 ? -16.878 13.227 13.921 1.00 88.94 121 LYS A O 1
ATOM 945 N N . LYS A 1 122 ? -16.182 11.168 14.494 1.00 90.81 122 LYS A N 1
ATOM 946 C CA . LYS A 1 122 ? -15.204 11.584 15.499 1.00 90.81 122 LYS A CA 1
ATOM 947 C C . LYS A 1 122 ? -13.928 10.785 15.300 1.00 90.81 122 LYS A C 1
ATOM 949 O O . LYS A 1 122 ? -14.001 9.580 15.122 1.00 90.81 122 LYS A O 1
ATOM 954 N N . THR A 1 123 ? -12.775 11.426 15.407 1.00 92.62 123 THR A N 1
ATOM 955 C CA . THR A 1 123 ? -11.493 10.717 15.464 1.00 92.62 123 THR A CA 1
ATOM 956 C C . THR A 1 123 ? -11.127 10.439 16.918 1.00 92.62 123 THR A C 1
ATOM 958 O O . THR A 1 123 ? -11.248 11.326 17.769 1.00 92.62 123 THR A O 1
ATOM 961 N N . ILE A 1 124 ? -10.702 9.214 17.210 1.00 94.38 124 ILE A N 1
ATOM 962 C CA . ILE A 1 124 ? -10.049 8.859 18.474 1.00 94.38 124 ILE A CA 1
ATOM 963 C C . ILE A 1 124 ? -8.586 8.514 18.206 1.00 94.38 124 ILE A C 1
ATOM 965 O O . ILE A 1 124 ? -8.248 8.011 17.133 1.00 94.38 124 ILE A O 1
ATOM 969 N N . ASP A 1 125 ? -7.715 8.807 19.166 1.00 95.81 125 ASP A N 1
ATOM 970 C CA . ASP A 1 125 ? -6.305 8.444 19.073 1.00 95.81 125 ASP A CA 1
ATOM 971 C C . ASP A 1 125 ? -6.105 6.931 19.253 1.00 95.81 125 ASP A C 1
ATOM 973 O O . ASP A 1 125 ? -6.912 6.242 19.886 1.00 95.81 125 ASP A O 1
ATOM 977 N N . GLY A 1 126 ? -4.999 6.423 18.710 1.00 93.38 126 GLY A N 1
ATOM 978 C CA . GLY A 1 126 ? -4.653 5.007 18.754 1.00 93.38 126 GLY A CA 1
ATOM 979 C C . GLY A 1 126 ? -4.559 4.424 20.163 1.00 93.38 126 GLY A C 1
ATOM 980 O O . GLY A 1 126 ? -5.018 3.308 20.385 1.00 93.38 126 GLY A O 1
ATOM 981 N N . LYS A 1 127 ? -4.050 5.178 21.150 1.00 94.81 127 LYS A N 1
ATOM 982 C CA . LYS A 1 127 ? -3.920 4.678 22.532 1.00 94.81 127 LYS A CA 1
ATOM 983 C C . LYS A 1 127 ? -5.286 4.472 23.176 1.00 94.81 127 LYS A C 1
ATOM 985 O O . LYS A 1 127 ? -5.509 3.458 23.832 1.00 94.81 127 LYS A O 1
ATOM 990 N N . SER A 1 128 ? -6.207 5.410 22.963 1.00 95.00 128 SER A N 1
ATOM 991 C CA . SER A 1 128 ? -7.591 5.287 23.425 1.00 95.00 128 SER A CA 1
ATOM 992 C C . SER A 1 128 ? -8.327 4.121 22.758 1.00 95.00 128 SER A C 1
ATOM 994 O O . SER A 1 128 ? -9.141 3.472 23.416 1.00 95.00 128 SER A O 1
ATOM 996 N N . ALA A 1 129 ? -8.065 3.852 21.475 1.00 94.19 129 ALA A N 1
ATOM 997 C CA . ALA A 1 129 ? -8.637 2.711 20.754 1.00 94.19 129 ALA A CA 1
ATOM 998 C C . ALA A 1 129 ? -8.068 1.365 21.250 1.00 94.19 129 ALA A C 1
ATOM 1000 O O . ALA A 1 129 ? -8.828 0.438 21.531 1.00 94.19 129 ALA A O 1
ATOM 1001 N N . GLU A 1 130 ? -6.748 1.278 21.435 1.00 95.00 130 GLU A N 1
ATOM 1002 C CA . GLU A 1 130 ? -6.048 0.100 21.970 1.00 95.00 130 GLU A CA 1
ATOM 1003 C C .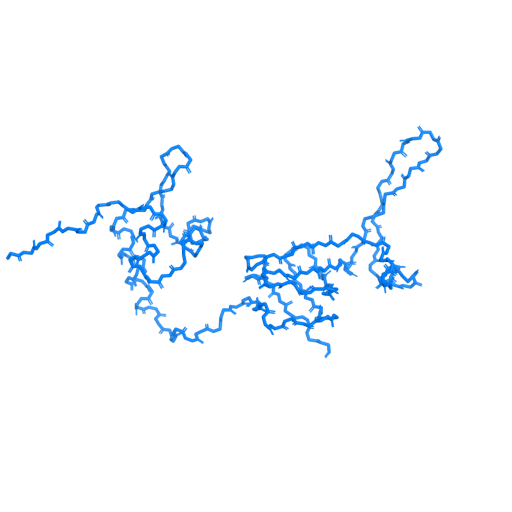 GLU A 1 130 ? -6.536 -0.237 23.390 1.00 95.00 130 GLU A C 1
ATOM 1005 O O . GLU A 1 130 ? -6.896 -1.378 23.666 1.00 95.00 130 GLU A O 1
ATOM 1010 N N . ALA A 1 131 ? -6.673 0.761 24.274 1.00 95.56 131 ALA A N 1
ATOM 1011 C CA . ALA A 1 131 ? -7.189 0.562 25.634 1.00 95.56 131 ALA A CA 1
ATOM 1012 C C . ALA A 1 131 ? -8.635 0.029 25.673 1.00 95.56 131 ALA A C 1
ATOM 1014 O O . ALA A 1 131 ? -9.039 -0.604 26.648 1.00 95.56 131 ALA A O 1
ATOM 1015 N N . GLN A 1 132 ? -9.416 0.273 24.618 1.00 94.88 132 GLN A N 1
ATOM 1016 C CA . GLN A 1 132 ? -10.767 -0.269 24.453 1.00 94.88 132 GLN A CA 1
ATOM 1017 C C . GLN A 1 132 ? -10.782 -1.632 23.741 1.00 94.88 132 GLN A C 1
ATOM 1019 O O . GLN A 1 132 ? -11.854 -2.185 23.507 1.00 94.88 132 GLN A O 1
ATOM 1024 N N . GLY A 1 133 ? -9.617 -2.172 23.375 1.00 95.06 133 GLY A N 1
ATOM 1025 C CA . GLY A 1 133 ? -9.479 -3.455 22.695 1.00 95.06 133 GLY A CA 1
ATOM 1026 C C . GLY A 1 133 ? -9.917 -3.444 21.231 1.00 95.06 133 GLY A C 1
ATOM 1027 O O . GLY A 1 133 ? -10.230 -4.499 20.690 1.00 95.06 133 GLY A O 1
ATOM 1028 N N . TRP A 1 134 ? -9.955 -2.280 20.573 1.00 95.19 134 TRP A N 1
ATOM 1029 C CA . TRP A 1 134 ? -10.473 -2.157 19.201 1.00 95.19 134 TRP A CA 1
ATOM 1030 C C . TRP A 1 134 ? -9.621 -2.876 18.152 1.00 95.19 134 TRP A C 1
ATOM 1032 O O . TRP A 1 134 ? -10.118 -3.230 17.082 1.00 95.19 134 TRP A O 1
ATOM 1042 N N . PHE A 1 135 ? -8.347 -3.092 18.467 1.00 95.31 135 PHE A N 1
ATOM 1043 C CA . PHE A 1 135 ? -7.386 -3.785 17.616 1.00 95.31 135 PHE A CA 1
ATOM 1044 C C . PHE A 1 135 ? -7.259 -5.277 17.953 1.00 95.31 135 PHE A C 1
ATOM 1046 O O . PHE A 1 135 ? -6.421 -5.959 17.371 1.00 95.31 135 PHE A O 1
ATOM 1053 N N . ASN A 1 136 ? -8.107 -5.800 18.845 1.00 93.50 136 ASN A N 1
ATOM 1054 C CA . ASN A 1 136 ? -8.216 -7.232 19.101 1.00 93.50 136 ASN A CA 1
ATOM 1055 C C . ASN A 1 136 ? -9.245 -7.824 18.135 1.00 93.50 136 ASN A C 1
ATOM 1057 O O . ASN A 1 136 ? -10.406 -7.423 18.153 1.00 93.50 136 ASN A O 1
ATOM 1061 N N . GLY A 1 137 ? -8.833 -8.765 17.291 1.00 83.12 137 GLY A N 1
ATOM 1062 C CA . GLY A 1 137 ? -9.715 -9.400 16.309 1.00 83.12 137 GLY A CA 1
ATOM 1063 C C . GLY A 1 137 ? -9.491 -10.908 16.187 1.00 83.12 137 GLY A C 1
ATOM 1064 O O . GLY A 1 137 ? -8.643 -11.453 16.897 1.00 83.12 137 GLY A O 1
ATOM 1065 N N . PRO A 1 138 ? -10.221 -11.577 15.268 1.00 79.31 138 PRO A N 1
ATOM 1066 C CA . PRO A 1 138 ? -11.411 -11.078 14.562 1.00 79.31 138 PRO A CA 1
ATOM 1067 C C . PRO A 1 138 ? -12.709 -11.150 15.406 1.00 79.31 138 PRO A C 1
ATOM 1069 O O . PRO A 1 138 ? -12.853 -12.078 16.205 1.00 79.31 138 PRO A O 1
ATOM 1072 N N . PRO A 1 139 ? -13.697 -10.250 15.175 1.00 89.56 139 PRO A N 1
ATOM 1073 C CA . PRO A 1 139 ? -13.634 -9.079 14.296 1.00 89.56 139 PRO A CA 1
ATOM 1074 C C . PRO A 1 139 ? -12.952 -7.889 14.987 1.00 89.56 139 PRO A C 1
ATOM 1076 O O . PRO A 1 139 ? -13.254 -7.580 16.137 1.00 89.56 139 PRO A O 1
ATOM 1079 N N . TYR A 1 140 ? -12.066 -7.195 14.271 1.00 92.25 140 TYR A N 1
ATOM 1080 C CA . TYR A 1 140 ? -11.547 -5.903 14.723 1.00 92.25 140 TYR A CA 1
ATOM 1081 C C . TYR A 1 140 ? -12.676 -4.863 14.761 1.00 92.25 140 TYR A C 1
ATOM 1083 O O . TYR A 1 140 ? -13.600 -4.901 13.946 1.00 92.25 140 TYR A O 1
ATOM 1091 N N . GLN A 1 141 ? -12.584 -3.888 15.666 1.00 93.38 141 GLN A N 1
ATOM 1092 C CA . GLN A 1 141 ? -13.554 -2.786 15.747 1.00 93.38 141 GLN A CA 1
ATOM 1093 C C . GLN A 1 141 ? -13.237 -1.646 14.760 1.00 93.38 141 GLN A C 1
ATOM 1095 O O . GLN A 1 141 ? -13.935 -0.631 14.722 1.00 93.38 141 GLN A O 1
ATOM 1100 N N . VAL A 1 142 ? -12.187 -1.822 13.955 1.00 93.06 142 VAL A N 1
ATOM 1101 C CA . VAL A 1 142 ? -11.695 -0.877 12.951 1.00 93.06 142 VAL A CA 1
ATOM 1102 C C . VAL A 1 142 ? -11.677 -1.508 11.565 1.00 93.06 142 VAL A C 1
ATOM 1104 O O . VAL A 1 142 ? -11.696 -2.727 11.420 1.00 93.06 142 VAL A O 1
ATOM 1107 N N . VAL A 1 143 ? -11.653 -0.658 10.540 1.00 91.75 143 VAL A N 1
ATOM 1108 C CA . VAL A 1 143 ? -11.662 -1.089 9.139 1.00 91.75 143 VAL A CA 1
ATOM 1109 C C . VAL A 1 143 ? -10.285 -1.609 8.733 1.00 91.75 143 VAL A C 1
ATOM 1111 O O . VAL A 1 143 ? -9.271 -0.953 8.978 1.00 91.75 143 VAL A O 1
ATOM 1114 N N . GLU A 1 144 ? -10.275 -2.759 8.067 1.00 93.50 144 GLU A N 1
ATOM 1115 C CA . GLU A 1 144 ? -9.103 -3.294 7.380 1.00 93.50 144 GLU A CA 1
ATOM 1116 C C . GLU A 1 144 ? -8.905 -2.609 6.024 1.00 93.50 144 GLU A C 1
ATOM 1118 O O . GLU A 1 144 ? -9.855 -2.349 5.282 1.00 93.50 144 GLU A O 1
ATOM 1123 N N . ILE A 1 145 ? -7.651 -2.318 5.699 1.00 94.25 145 ILE A N 1
ATOM 1124 C CA . ILE A 1 145 ? -7.233 -1.651 4.470 1.00 94.25 145 ILE A CA 1
ATOM 1125 C C . ILE A 1 145 ? -6.279 -2.579 3.727 1.00 94.25 145 ILE A C 1
ATOM 1127 O O . ILE A 1 145 ? -5.394 -3.187 4.324 1.00 94.25 145 ILE A O 1
ATOM 1131 N N . VAL A 1 146 ? -6.473 -2.676 2.414 1.00 95.56 146 VAL A N 1
ATOM 1132 C CA . VAL A 1 146 ? -5.647 -3.492 1.524 1.00 95.56 146 VAL A CA 1
ATOM 1133 C C . VAL A 1 146 ? -4.578 -2.603 0.900 1.00 95.56 146 VAL A C 1
ATOM 1135 O O . VAL A 1 146 ? -4.912 -1.625 0.235 1.00 95.56 146 VAL A O 1
ATOM 1138 N N . PHE A 1 147 ? -3.320 -2.969 1.109 1.00 92.75 147 PHE A N 1
ATOM 1139 C CA . PHE A 1 147 ? -2.135 -2.361 0.515 1.00 92.75 147 PHE A CA 1
ATOM 1140 C C . PHE A 1 147 ? -1.574 -3.320 -0.528 1.00 92.75 147 PHE A C 1
ATOM 1142 O O . PHE A 1 147 ? -1.209 -4.449 -0.195 1.00 92.75 147 PHE A O 1
ATOM 1149 N N . ASP A 1 148 ? -1.523 -2.904 -1.788 1.00 88.81 148 ASP A N 1
ATOM 1150 C CA . ASP A 1 148 ? -0.871 -3.689 -2.833 1.00 88.81 148 ASP A CA 1
ATOM 1151 C C . ASP A 1 148 ? 0.639 -3.384 -2.910 1.00 88.81 148 ASP A C 1
ATOM 1153 O O . ASP A 1 148 ? 1.156 -2.507 -2.224 1.00 88.81 148 ASP A O 1
ATOM 1157 N N . GLU A 1 149 ? 1.371 -4.089 -3.773 1.00 79.88 149 GLU A N 1
ATOM 1158 C CA . GLU A 1 149 ? 2.820 -3.892 -3.955 1.00 79.88 149 GLU A CA 1
ATOM 1159 C C . GLU A 1 149 ? 3.254 -2.433 -4.266 1.00 79.88 149 GLU A C 1
ATOM 1161 O O . GLU A 1 149 ? 4.376 -2.078 -3.933 1.00 79.88 149 GLU A O 1
ATOM 1166 N N . ASN A 1 150 ? 2.403 -1.571 -4.854 1.00 78.69 150 ASN A N 1
ATOM 1167 C CA . ASN A 1 150 ? 2.731 -0.143 -5.074 1.00 78.69 150 ASN A CA 1
ATOM 1168 C C . ASN A 1 150 ? 2.574 0.645 -3.787 1.00 78.69 150 ASN A C 1
ATOM 1170 O O . ASN A 1 150 ? 3.332 1.581 -3.548 1.00 78.69 150 ASN A O 1
ATOM 1174 N N . ASP A 1 151 ? 1.541 0.330 -3.009 1.00 84.94 151 ASP A N 1
ATOM 1175 C CA . ASP A 1 151 ? 1.271 1.053 -1.774 1.00 84.94 151 ASP A CA 1
ATOM 1176 C C . ASP A 1 151 ? 2.421 0.849 -0.768 1.00 84.94 151 ASP A C 1
ATOM 1178 O O . ASP A 1 151 ? 2.678 1.716 0.069 1.00 84.94 151 ASP A O 1
ATOM 1182 N N . LEU A 1 152 ? 3.168 -0.256 -0.903 1.00 82.94 152 LEU A N 1
ATOM 1183 C CA . LEU A 1 152 ? 4.328 -0.603 -0.080 1.00 82.94 152 LEU A CA 1
ATOM 1184 C C . LEU A 1 152 ? 5.648 0.075 -0.504 1.00 82.94 152 LEU A C 1
ATOM 1186 O O . LEU A 1 152 ? 6.533 0.225 0.339 1.00 82.94 152 LEU A O 1
ATOM 1190 N N . GLU A 1 153 ? 5.780 0.569 -1.746 1.00 75.00 153 GLU A N 1
ATOM 1191 C CA . GLU A 1 153 ? 7.028 1.169 -2.279 1.00 75.00 153 GLU A CA 1
ATOM 1192 C C . GLU A 1 153 ? 7.508 2.417 -1.501 1.00 75.00 153 GLU A C 1
ATOM 1194 O O . GLU A 1 153 ? 8.665 2.812 -1.628 1.00 75.00 153 GLU A O 1
ATOM 1199 N N . GLY A 1 154 ? 6.651 3.026 -0.676 1.00 75.12 154 GLY A N 1
ATOM 1200 C CA . GLY A 1 154 ? 6.988 4.150 0.211 1.00 75.12 154 GLY A CA 1
ATOM 1201 C C . GLY A 1 154 ? 6.703 3.886 1.690 1.00 75.12 154 GLY A C 1
ATOM 1202 O O . GLY A 1 154 ? 6.576 4.837 2.463 1.00 75.12 154 GLY A O 1
ATOM 1203 N N . CYS A 1 155 ? 6.522 2.621 2.072 1.00 85.75 155 CYS A N 1
ATOM 1204 C CA . CYS A 1 155 ? 6.271 2.238 3.454 1.00 85.75 155 CYS A CA 1
ATOM 1205 C C . CYS A 1 155 ? 7.576 2.037 4.229 1.00 85.75 155 CYS A C 1
ATOM 1207 O O . CYS A 1 155 ? 8.504 1.389 3.745 1.00 85.75 155 CYS A O 1
ATOM 1209 N N . GLU A 1 156 ? 7.601 2.528 5.465 1.00 89.50 156 GLU A N 1
ATOM 1210 C CA . GLU A 1 156 ? 8.690 2.328 6.422 1.00 89.50 156 GLU A CA 1
ATOM 1211 C C . GLU A 1 156 ? 8.258 1.294 7.468 1.00 89.50 156 GLU A C 1
ATOM 1213 O O . GLU A 1 156 ? 7.257 1.492 8.160 1.00 89.50 156 GLU A O 1
ATOM 1218 N N . LEU A 1 157 ? 8.998 0.194 7.611 1.00 90.31 157 LEU A N 1
ATOM 1219 C CA . LEU A 1 157 ? 8.730 -0.784 8.668 1.00 90.31 157 LEU A CA 1
ATOM 1220 C C . LEU A 1 157 ? 9.132 -0.210 10.027 1.00 90.31 157 LEU A C 1
ATOM 1222 O O . LEU A 1 157 ? 10.243 0.293 10.201 1.00 90.31 157 LEU A O 1
ATOM 1226 N N . ILE A 1 158 ? 8.234 -0.305 11.003 1.00 89.25 158 ILE A N 1
ATOM 1227 C CA . ILE A 1 158 ? 8.501 0.100 12.380 1.00 89.25 158 ILE A CA 1
ATOM 1228 C C . ILE A 1 158 ? 9.056 -1.138 13.078 1.00 89.25 158 ILE A C 1
ATOM 1230 O O . ILE A 1 158 ? 8.324 -2.083 13.365 1.00 89.25 158 ILE A O 1
ATOM 1234 N N . GLN A 1 159 ? 10.370 -1.164 13.298 1.00 67.50 159 GLN A N 1
ATOM 1235 C CA . GLN A 1 159 ? 10.988 -2.237 14.073 1.00 67.50 159 GLN A CA 1
ATOM 1236 C C . GLN A 1 159 ? 10.486 -2.157 15.520 1.00 67.50 159 GLN A C 1
ATOM 1238 O O . GLN A 1 159 ? 10.606 -1.110 16.160 1.00 67.50 159 GLN A O 1
ATOM 1243 N N . SER A 1 160 ? 9.894 -3.256 15.990 1.00 51.72 160 SER A N 1
ATOM 1244 C CA . SER A 1 160 ? 9.480 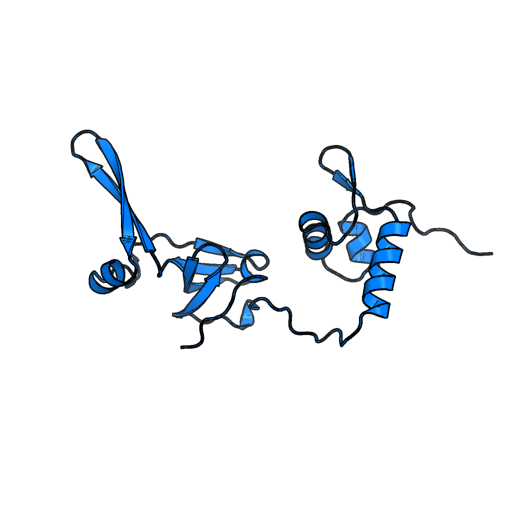-3.474 17.380 1.00 51.72 160 SER A CA 1
ATOM 1245 C C . SER A 1 160 ? 10.668 -3.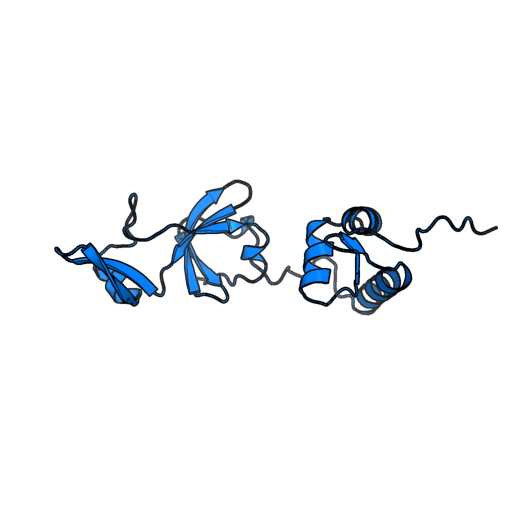748 18.290 1.00 51.72 160 SER A C 1
ATOM 1247 O O . SER A 1 160 ? 11.501 -4.590 17.876 1.00 51.72 160 SER A O 1
#

Sequence (160 aa):
MSDSSEPHVYTPRTLAEYWGCSERHVRNLTKSGELRSFRIGKLIRVRSDWALDFQKAQEIGLPNRNAPTTGASLNDFTIGTEFRTGVGCFRCTDIGTRCVIAIRIDQVEVVSANKTGTIAKKTIDGKSAEAQGWFNGPPYQVVEIVFDENDLEGCELIQS

pLDDT: mean 84.31, std 13.91, range [41.28, 96.88]